Protein AF-A0A328EN82-F1 (afdb_monomer)

Sequence (86 aa):
MEEQKTQRLNFQKLYRKYKAIFEFSGDPIVISEIKSVGPHGRTIIEVNEAAIKHFGYSRSELLLHDTAFCTLTKRLILFYLGWDRN

Organism: NCBI:txid61435

InterPro domains:
  IPR000014 PAS domain [PF13188] (17-67)
  IPR035965 PAS domain superfamily [SSF55785] (3-63)

Mean predicted aligned error: 9.96 Å

pLDDT: mean 77.7, std 17.02, range [37.25, 93.12]

Secondary structure (DSSP, 8-state):
-HHHHHHHHHHHHHHHHHHHHHHH-SS--EEEEE-SSSTT-EEEEEE-HHHHHHH---HHHHHHSBHHHHHHHHHHHHTTS-----

Foldseek 3Di:
DVVVVVVVVVVVVVVVVVLCCQQVPLDKDWDWDQQDDDPQRTATDDTYPNNCVVLVHDRVVSRVGGVVVVVVSCVVVVVVPDDPDD

Radius of gyration: 17.88 Å; Cα contacts (8 Å, |Δi|>4): 85; chains: 1; bounding box: 28×33×57 Å

Solvent-accessible surface area (backbone atoms only — not comparable to full-atom values): 4987 Å² total; per-residue (Å²): 115,67,64,63,53,52,52,51,51,50,50,50,53,50,49,52,52,51,50,48,54,51,50,69,31,84,59,64,44,74,43,64,47,80,80,47,98,55,81,78,17,27,42,27,76,46,69,22,59,28,27,31,67,72,72,71,47,55,70,71,60,52,47,75,33,33,60,48,59,70,52,53,72,46,43,69,54,48,72,70,59,76,76,86,72,131

Nearest PDB structures (foldseek):
  6ndp-assembly1_B  TM=6.864E-01  e=4.677E-02  Xanthomonas campestris pv. campestris str. 8004
  6ndp-assembly1_A  TM=7.218E-01  e=6.506E-02  Xanthomonas campestris pv. campestris str. 8004
  6pl0-assembly1_B  TM=7.022E-01  e=8.473E-02  Xanthomonas campestris pv. campestris str. 8004
  5akp-assembly1_A  TM=7.124E-01  e=9.052E-02  Xanthomonas campestris pv. campestris str. 8004
  7tal-assembly1_A  TM=6.254E-01  e=6.144E-01  synthetic construct

Structure (mmCIF, N/CA/C/O backbone):
data_AF-A0A328EN82-F1
#
_entry.id   AF-A0A328EN82-F1
#
loop_
_atom_site.group_PDB
_atom_site.id
_atom_site.type_symbol
_atom_site.label_atom_id
_atom_site.label_alt_id
_atom_site.label_comp_id
_atom_site.label_asym_id
_atom_site.label_entity_id
_atom_site.label_seq_id
_atom_site.pdbx_PDB_ins_code
_atom_site.Cartn_x
_atom_site.Cartn_y
_atom_site.Cartn_z
_atom_site.occupancy
_atom_site.B_iso_or_equiv
_atom_site.auth_seq_id
_atom_site.auth_comp_id
_atom_site.auth_asym_id
_atom_site.auth_atom_id
_atom_site.pdbx_PDB_model_num
ATOM 1 N N . MET A 1 1 ? 4.313 -10.881 35.078 1.00 61.16 1 MET A N 1
ATOM 2 C CA . MET A 1 1 ? 3.103 -10.921 34.215 1.00 61.16 1 MET A CA 1
ATOM 3 C C . MET A 1 1 ? 2.550 -9.535 33.884 1.00 61.16 1 MET A C 1
ATOM 5 O O . MET A 1 1 ? 2.065 -9.368 32.772 1.00 61.16 1 MET A O 1
ATOM 9 N N . GLU A 1 2 ? 2.611 -8.546 34.786 1.00 73.62 2 GLU A N 1
ATOM 10 C CA . GLU A 1 2 ? 2.170 -7.169 34.479 1.00 73.62 2 GLU A CA 1
ATOM 11 C C . GLU A 1 2 ? 2.993 -6.503 33.370 1.00 73.62 2 GLU A C 1
ATOM 13 O O . GLU A 1 2 ? 2.431 -5.893 32.467 1.00 73.62 2 GLU A O 1
ATOM 18 N N . GLU A 1 3 ? 4.307 -6.715 33.360 1.00 77.94 3 GLU A N 1
ATOM 19 C CA . GLU A 1 3 ? 5.204 -6.073 32.396 1.00 77.94 3 GLU A CA 1
ATOM 20 C C . GLU A 1 3 ? 4.931 -6.472 30.934 1.00 77.94 3 GLU A C 1
ATOM 22 O O . GLU A 1 3 ? 4.838 -5.613 30.058 1.00 77.94 3 GLU A O 1
ATOM 27 N N . GLN A 1 4 ? 4.652 -7.754 30.668 1.00 84.06 4 GLN A N 1
ATOM 28 C CA . GLN A 1 4 ? 4.243 -8.217 29.333 1.00 84.06 4 GLN A CA 1
ATOM 29 C C . GLN A 1 4 ? 2.882 -7.650 28.903 1.00 84.06 4 GLN A C 1
ATOM 31 O O . GLN A 1 4 ? 2.674 -7.379 27.719 1.00 84.06 4 GLN A O 1
ATOM 36 N N . LYS A 1 5 ? 1.941 -7.459 29.840 1.00 81.38 5 LYS A N 1
ATOM 37 C CA . LYS A 1 5 ? 0.628 -6.867 29.532 1.00 81.38 5 LYS A CA 1
ATOM 38 C C . LYS A 1 5 ? 0.778 -5.398 29.136 1.00 81.38 5 LYS A C 1
ATOM 40 O O . LYS A 1 5 ? 0.195 -4.982 28.136 1.00 81.38 5 LYS A O 1
ATOM 45 N N . THR A 1 6 ? 1.606 -4.644 29.857 1.00 83.12 6 THR A N 1
ATOM 46 C CA . THR A 1 6 ? 1.894 -3.234 29.559 1.00 83.12 6 THR A CA 1
ATOM 47 C C . THR A 1 6 ? 2.615 -3.073 28.223 1.00 83.12 6 THR A C 1
ATOM 49 O O . THR A 1 6 ? 2.215 -2.241 27.408 1.00 83.12 6 THR A O 1
ATOM 52 N N . GLN A 1 7 ? 3.616 -3.914 27.941 1.00 86.94 7 GLN A N 1
ATOM 53 C CA . GLN A 1 7 ? 4.314 -3.918 26.651 1.00 86.94 7 GLN A CA 1
ATOM 54 C C . GLN A 1 7 ? 3.360 -4.206 25.485 1.00 86.94 7 GLN A C 1
ATOM 56 O O . GLN A 1 7 ? 3.356 -3.471 24.497 1.00 86.94 7 GLN A O 1
ATOM 61 N N . ARG A 1 8 ? 2.485 -5.214 25.615 1.00 85.94 8 ARG A N 1
ATOM 62 C CA . ARG A 1 8 ? 1.469 -5.533 24.595 1.00 85.94 8 ARG A CA 1
ATOM 63 C C . ARG A 1 8 ? 0.491 -4.384 24.372 1.00 85.94 8 ARG A C 1
ATOM 65 O O . ARG A 1 8 ? 0.179 -4.060 23.228 1.00 85.94 8 ARG A O 1
ATOM 72 N N . LEU A 1 9 ? 0.022 -3.755 25.447 1.00 89.75 9 LEU A N 1
ATOM 73 C CA . LEU A 1 9 ? -0.902 -2.627 25.359 1.00 89.75 9 LEU A CA 1
ATOM 74 C C . LEU A 1 9 ? -0.254 -1.421 24.672 1.00 89.75 9 LEU A C 1
ATOM 76 O O . LEU A 1 9 ? -0.878 -0.788 23.820 1.00 89.75 9 LEU A O 1
ATOM 80 N N . ASN A 1 10 ? 0.998 -1.118 25.013 1.00 91.44 10 ASN A N 1
ATOM 81 C CA . ASN A 1 10 ? 1.755 -0.048 24.372 1.00 91.44 10 ASN A CA 1
ATOM 82 C C . ASN A 1 10 ? 1.966 -0.340 22.888 1.00 91.44 10 ASN A C 1
ATOM 84 O O . ASN A 1 10 ? 1.664 0.517 22.060 1.00 91.44 10 ASN A O 1
ATOM 88 N N . PHE A 1 11 ? 2.373 -1.562 22.540 1.00 91.50 11 PHE A N 1
ATOM 89 C CA . PHE A 1 11 ? 2.506 -1.983 21.148 1.00 91.50 11 PHE A CA 1
ATOM 90 C C . PHE A 1 11 ? 1.193 -1.810 20.374 1.00 91.50 11 PHE A C 1
ATOM 92 O O . PHE A 1 11 ? 1.175 -1.211 19.302 1.00 91.50 11 PHE A O 1
ATOM 99 N N . GLN A 1 12 ? 0.067 -2.238 20.950 1.00 92.75 12 GLN A N 1
ATOM 100 C CA . GLN A 1 12 ? -1.242 -2.099 20.315 1.00 92.75 12 GLN A CA 1
ATOM 101 C C . GLN A 1 12 ? -1.650 -0.630 20.125 1.00 92.75 12 GLN A C 1
ATOM 103 O O . GLN A 1 12 ? -2.210 -0.272 19.087 1.00 92.75 12 GLN A O 1
ATOM 108 N N . LYS A 1 13 ? -1.364 0.238 21.104 1.00 92.38 13 LYS A N 1
ATOM 109 C CA . LYS A 1 13 ? -1.613 1.684 20.997 1.00 92.38 13 LYS A CA 1
ATOM 110 C C . LYS A 1 13 ? -0.763 2.321 19.899 1.00 92.38 13 LYS A C 1
ATOM 112 O O . LYS A 1 13 ? -1.303 3.089 19.104 1.00 92.38 13 LYS A O 1
ATOM 117 N N . LEU A 1 14 ? 0.532 2.003 19.836 1.00 93.12 14 LEU A N 1
ATOM 118 C CA . LEU A 1 14 ? 1.418 2.503 18.781 1.00 93.12 14 LEU A CA 1
ATOM 119 C C . LEU A 1 14 ? 0.976 2.008 17.404 1.00 93.12 14 LEU A C 1
ATOM 121 O O . LEU A 1 14 ? 0.845 2.819 16.493 1.00 93.12 14 LEU A O 1
ATOM 125 N N . TYR A 1 15 ? 0.665 0.718 17.271 1.00 91.38 15 TYR A N 1
ATOM 126 C CA . TYR A 1 15 ? 0.197 0.139 16.015 1.00 91.38 15 TYR A CA 1
ATOM 127 C C . TYR A 1 15 ? -1.073 0.830 15.504 1.00 91.38 15 TYR A C 1
ATOM 129 O O . TYR A 1 15 ? -1.156 1.186 14.333 1.00 91.38 15 TYR A O 1
ATOM 137 N N . ARG A 1 16 ? -2.048 1.098 16.383 1.00 90.56 16 ARG A N 1
ATOM 138 C CA . ARG A 1 16 ? -3.274 1.825 16.008 1.00 90.56 16 ARG A CA 1
ATOM 139 C C . ARG A 1 16 ? -2.988 3.247 15.535 1.00 90.56 16 ARG A C 1
ATOM 141 O O . ARG A 1 16 ? -3.592 3.679 14.560 1.00 90.56 16 ARG A O 1
ATOM 148 N N . LYS A 1 17 ? -2.078 3.963 16.203 1.00 90.69 17 LYS A N 1
ATOM 149 C CA . LYS A 1 17 ? -1.671 5.312 15.780 1.00 90.69 17 LYS A CA 1
ATOM 150 C C . LYS A 1 17 ? -0.988 5.281 14.417 1.00 90.69 17 LYS A C 1
ATOM 152 O O . LYS A 1 17 ? -1.364 6.054 13.546 1.00 90.69 17 LYS A O 1
ATOM 157 N N . TYR A 1 18 ? -0.034 4.371 14.236 1.00 89.50 18 TYR A N 1
ATOM 158 C CA . TYR A 1 18 ? 0.656 4.185 12.964 1.00 89.50 18 TYR A CA 1
ATOM 159 C C . TYR A 1 18 ? -0.333 3.868 11.840 1.00 89.50 18 TYR A C 1
ATOM 161 O O . TYR A 1 18 ? -0.365 4.577 10.841 1.00 89.50 18 TYR A O 1
ATOM 169 N N . LYS A 1 19 ? -1.209 2.877 12.048 1.00 89.69 19 LYS A N 1
ATOM 170 C CA . LYS A 1 19 ? -2.226 2.487 11.069 1.00 89.69 19 LYS A CA 1
ATOM 171 C C . LYS A 1 19 ? -3.164 3.643 10.725 1.00 89.69 19 LYS A C 1
ATOM 173 O O . LYS A 1 19 ? -3.476 3.836 9.560 1.00 89.69 19 LYS A O 1
ATOM 178 N N . ALA A 1 20 ? -3.592 4.429 11.714 1.00 89.12 20 ALA A N 1
ATOM 179 C CA . ALA A 1 20 ? -4.429 5.596 11.457 1.00 89.12 20 ALA A CA 1
ATOM 180 C C . ALA A 1 20 ? -3.705 6.635 10.582 1.00 89.12 20 ALA A C 1
ATOM 182 O O . ALA A 1 20 ? -4.272 7.108 9.607 1.00 89.12 20 ALA A O 1
ATOM 183 N N . ILE A 1 21 ? -2.445 6.955 10.882 1.00 88.19 21 ILE A N 1
ATOM 184 C CA . ILE A 1 21 ? -1.666 7.905 10.073 1.00 88.19 21 ILE A CA 1
ATOM 185 C C . ILE A 1 21 ? -1.462 7.368 8.653 1.00 88.19 21 ILE A C 1
ATOM 187 O O . ILE A 1 21 ? -1.627 8.109 7.692 1.00 88.19 21 ILE A O 1
ATOM 191 N N . PHE A 1 22 ? -1.139 6.083 8.519 1.00 90.25 22 PHE A N 1
ATOM 192 C CA . PHE A 1 22 ? -0.892 5.454 7.228 1.00 90.25 22 PHE A CA 1
ATOM 193 C C . PHE A 1 22 ? -2.146 5.444 6.342 1.00 90.25 22 PHE A C 1
ATOM 195 O O . PHE A 1 22 ? -2.097 5.921 5.210 1.00 90.25 22 PHE A O 1
ATOM 202 N N . GLU A 1 23 ? -3.278 4.969 6.870 1.00 87.44 23 GLU A N 1
ATOM 203 C CA . GLU A 1 23 ? -4.519 4.784 6.103 1.00 87.44 23 GLU A CA 1
ATOM 204 C C . GLU A 1 23 ? -5.288 6.087 5.852 1.00 87.44 23 GLU A C 1
ATOM 206 O O . GLU A 1 23 ? -5.920 6.231 4.807 1.00 87.44 23 GLU A O 1
ATOM 211 N N . PHE A 1 24 ? -5.247 7.038 6.793 1.00 87.25 24 PHE A N 1
ATOM 212 C CA . PHE A 1 24 ? -5.959 8.318 6.673 1.00 87.25 24 PHE A CA 1
ATOM 213 C C . PHE A 1 24 ? -5.085 9.460 6.140 1.00 87.25 24 PHE A C 1
ATOM 215 O O . PHE A 1 24 ? -5.572 10.585 6.022 1.00 87.25 24 PHE A O 1
ATOM 222 N N . SER A 1 25 ? -3.816 9.204 5.812 1.00 88.31 25 SER A N 1
ATOM 223 C CA . SER A 1 25 ? -2.993 10.177 5.089 1.00 88.31 25 SER A CA 1
ATOM 224 C C . SER A 1 25 ? -3.660 10.529 3.759 1.00 88.31 25 SER A C 1
ATOM 226 O O . SER A 1 25 ? -4.041 9.640 3.001 1.00 88.31 25 SER 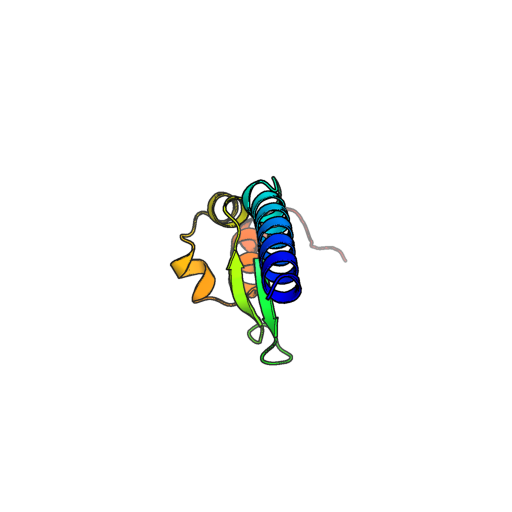A O 1
ATOM 228 N N . GLY A 1 26 ? -3.791 11.827 3.470 1.00 83.94 26 GLY A N 1
ATOM 229 C CA . GLY A 1 26 ? -4.287 12.307 2.176 1.00 83.94 26 GLY A CA 1
ATOM 230 C C . GLY A 1 26 ? -3.312 12.026 1.031 1.00 83.94 26 GLY A C 1
ATOM 231 O O . GLY A 1 26 ? -3.739 11.854 -0.109 1.00 83.94 26 GLY A O 1
ATOM 232 N N . ASP A 1 27 ? -2.020 11.922 1.343 1.00 86.38 27 ASP A N 1
ATOM 233 C CA . ASP A 1 27 ? -0.983 11.649 0.358 1.00 86.38 27 ASP A CA 1
ATOM 234 C C . ASP A 1 27 ? -0.787 10.140 0.126 1.00 86.38 27 ASP A C 1
ATOM 236 O O . ASP A 1 27 ? -0.844 9.349 1.082 1.00 86.38 27 ASP A O 1
ATOM 240 N N . PRO A 1 28 ? -0.499 9.726 -1.124 1.00 87.94 28 PRO A N 1
ATOM 241 C CA . PRO A 1 28 ? -0.095 8.364 -1.462 1.00 87.94 28 PRO A CA 1
ATOM 242 C C . PRO A 1 28 ? 1.182 7.94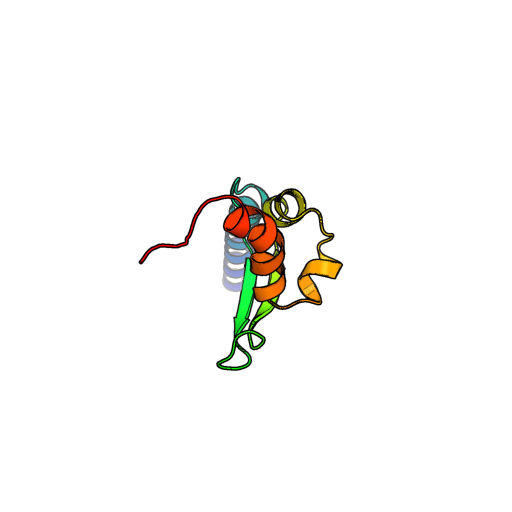4 -0.733 1.00 87.94 28 PRO A C 1
ATOM 244 O O . PRO A 1 28 ? 2.243 8.537 -0.933 1.00 87.94 28 PRO A O 1
ATOM 247 N N . ILE A 1 29 ? 1.104 6.872 0.056 1.00 89.81 29 ILE A N 1
ATOM 248 C CA . ILE A 1 29 ? 2.256 6.271 0.731 1.00 89.81 29 ILE A CA 1
ATOM 249 C C . ILE A 1 29 ? 2.494 4.877 0.154 1.00 89.81 29 ILE A C 1
ATOM 251 O O . ILE A 1 29 ? 1.603 4.026 0.140 1.00 89.81 29 ILE A O 1
ATOM 255 N N . VAL A 1 30 ? 3.729 4.650 -0.294 1.00 89.38 30 VAL A N 1
ATOM 256 C CA . VAL A 1 30 ? 4.221 3.368 -0.804 1.00 89.38 30 VAL A CA 1
ATOM 257 C C . VAL A 1 30 ? 5.479 3.004 -0.028 1.00 89.38 30 VAL A C 1
ATOM 259 O O . VAL A 1 30 ? 6.453 3.757 -0.024 1.00 89.38 30 VAL A O 1
ATOM 262 N N . ILE A 1 31 ? 5.464 1.846 0.623 1.00 90.06 31 ILE A N 1
ATOM 263 C CA . ILE A 1 31 ? 6.622 1.275 1.303 1.00 90.06 31 ILE A CA 1
ATOM 264 C C . ILE A 1 31 ? 7.232 0.235 0.373 1.00 90.06 31 ILE A C 1
ATOM 266 O O . ILE A 1 31 ? 6.533 -0.626 -0.164 1.00 90.06 31 ILE A O 1
ATOM 270 N N . SER A 1 32 ? 8.546 0.316 0.176 1.00 89.81 32 SER A N 1
ATOM 271 C CA . SER A 1 32 ? 9.280 -0.605 -0.686 1.00 89.81 32 SER A CA 1
ATOM 272 C C . SER A 1 32 ? 10.526 -1.139 -0.002 1.00 89.81 32 SER A C 1
ATOM 274 O O . SER A 1 32 ? 11.181 -0.433 0.764 1.00 89.81 32 SER A O 1
ATOM 276 N N . GLU A 1 33 ? 10.844 -2.390 -0.301 1.00 88.75 33 GLU A N 1
ATOM 277 C CA . GLU A 1 33 ? 12.069 -3.049 0.120 1.00 88.75 33 GLU A CA 1
ATOM 278 C C . GLU A 1 33 ? 13.118 -2.944 -0.989 1.00 88.75 33 GLU A C 1
ATOM 280 O O . GLU A 1 33 ? 12.839 -3.224 -2.159 1.00 88.75 33 GLU A O 1
ATOM 285 N N . ILE A 1 34 ? 14.337 -2.550 -0.621 1.00 87.38 34 ILE A N 1
ATOM 286 C CA . ILE A 1 34 ? 15.465 -2.442 -1.547 1.00 87.38 34 ILE A CA 1
ATOM 287 C C . ILE A 1 34 ? 16.177 -3.796 -1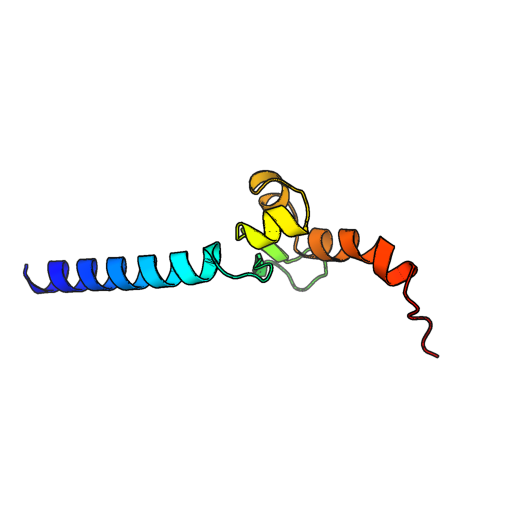.596 1.00 87.38 34 ILE A C 1
ATOM 289 O O . ILE A 1 34 ? 16.920 -4.145 -0.684 1.00 87.38 34 ILE A O 1
ATOM 293 N N . LYS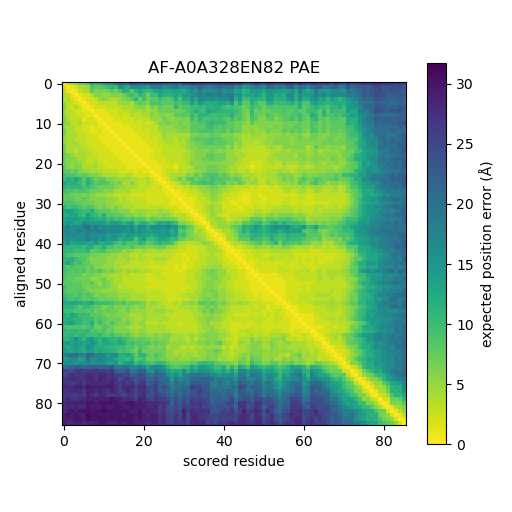 A 1 35 ? 15.968 -4.546 -2.678 1.00 82.94 35 LYS A N 1
ATOM 294 C CA . LYS A 1 35 ? 16.629 -5.832 -2.943 1.00 82.94 35 LYS A CA 1
ATOM 295 C C . LYS A 1 35 ? 17.898 -5.692 -3.779 1.00 82.94 35 LYS A C 1
ATOM 297 O O . LYS A 1 35 ? 18.790 -6.525 -3.677 1.00 82.94 35 LYS A O 1
ATOM 302 N N . SER A 1 36 ? 17.987 -4.663 -4.623 1.00 78.12 36 SER A N 1
ATOM 303 C CA . SER A 1 36 ? 19.157 -4.420 -5.473 1.00 78.12 36 SER A CA 1
ATOM 304 C C . SER A 1 36 ? 19.322 -2.936 -5.801 1.00 78.12 36 SER A C 1
ATOM 306 O O . SER A 1 36 ? 18.368 -2.155 -5.752 1.00 78.12 36 SER A O 1
ATOM 308 N N . VAL A 1 37 ? 20.543 -2.537 -6.152 1.00 69.88 37 VAL A N 1
ATOM 309 C CA . VAL A 1 37 ? 20.861 -1.177 -6.594 1.00 69.88 37 VAL A CA 1
ATOM 310 C C . VAL A 1 37 ? 20.577 -1.092 -8.096 1.00 69.88 37 VAL A C 1
ATOM 312 O O . VAL A 1 37 ? 21.432 -1.366 -8.929 1.00 69.88 37 VAL A O 1
ATOM 315 N N . GLY A 1 38 ? 19.332 -0.768 -8.445 1.00 68.25 38 GLY A N 1
ATOM 316 C CA . GLY A 1 38 ? 18.875 -0.612 -9.828 1.00 68.25 38 GLY A CA 1
ATOM 317 C C . GLY A 1 38 ? 17.408 -0.164 -9.909 1.00 68.25 38 GLY A C 1
ATOM 318 O O . GLY A 1 38 ? 16.708 -0.200 -8.894 1.00 68.25 38 GLY A O 1
ATOM 319 N N . PRO A 1 39 ? 16.916 0.249 -11.092 1.00 64.06 39 PRO A N 1
ATOM 320 C CA . PRO A 1 39 ? 15.555 0.779 -11.264 1.00 64.06 39 PRO A CA 1
ATOM 321 C C . PRO A 1 39 ? 14.447 -0.221 -10.888 1.00 64.06 39 PRO A C 1
ATOM 323 O O . PRO A 1 39 ? 13.407 0.191 -10.387 1.00 64.06 39 PRO A O 1
ATOM 326 N N . HIS A 1 40 ? 14.708 -1.524 -11.032 1.00 69.44 40 HIS A N 1
ATOM 327 C CA . HIS A 1 40 ? 13.793 -2.619 -10.670 1.00 69.44 40 HIS A CA 1
ATOM 328 C C . HIS A 1 40 ? 14.150 -3.292 -9.335 1.00 69.44 40 HIS A C 1
ATOM 330 O O . HIS A 1 40 ? 13.619 -4.339 -8.981 1.00 69.44 40 HIS A O 1
ATOM 336 N N . GLY A 1 41 ? 15.079 -2.711 -8.573 1.00 75.94 41 GLY A N 1
ATOM 337 C CA . GLY A 1 41 ? 15.567 -3.291 -7.325 1.00 75.94 41 GLY A CA 1
ATOM 338 C C . GLY A 1 41 ? 14.693 -3.005 -6.104 1.00 75.94 41 GLY A C 1
ATOM 339 O O . GLY A 1 41 ? 15.114 -3.316 -4.994 1.00 75.94 41 GLY A O 1
ATOM 340 N N . ARG A 1 42 ? 13.522 -2.378 -6.276 1.00 84.00 42 ARG A N 1
ATOM 341 C CA . ARG A 1 42 ? 12.653 -1.921 -5.182 1.00 84.00 42 ARG A CA 1
ATOM 342 C C . ARG A 1 42 ? 11.276 -2.558 -5.284 1.00 84.00 42 ARG A C 1
ATOM 344 O O . ARG A 1 42 ? 10.455 -2.081 -6.060 1.00 84.00 42 ARG A O 1
ATOM 351 N N . THR A 1 43 ? 11.016 -3.607 -4.511 1.00 86.00 43 THR A N 1
ATOM 352 C CA . THR A 1 43 ? 9.709 -4.282 -4.494 1.00 86.00 43 THR A CA 1
ATOM 353 C C . THR A 1 43 ? 8.766 -3.556 -3.548 1.00 86.00 43 THR A C 1
ATOM 355 O O . THR A 1 43 ? 9.153 -3.244 -2.422 1.00 86.00 43 THR A O 1
ATOM 358 N N . ILE A 1 44 ? 7.537 -3.285 -3.981 1.00 88.94 44 ILE A N 1
ATOM 359 C CA . ILE A 1 44 ? 6.524 -2.685 -3.113 1.00 88.94 44 ILE A CA 1
ATOM 360 C C . ILE A 1 44 ? 6.070 -3.733 -2.094 1.00 88.94 44 ILE A C 1
ATOM 362 O O . ILE A 1 44 ? 5.679 -4.836 -2.461 1.00 88.94 44 ILE A O 1
ATOM 366 N N . ILE A 1 45 ? 6.129 -3.383 -0.811 1.00 91.44 45 ILE A N 1
ATOM 367 C CA . ILE A 1 45 ? 5.722 -4.266 0.291 1.00 91.44 45 ILE A CA 1
ATOM 368 C C . ILE A 1 45 ? 4.440 -3.799 0.973 1.00 91.44 45 ILE A C 1
ATOM 370 O O . ILE A 1 45 ? 3.730 -4.615 1.556 1.00 91.44 45 ILE A O 1
ATOM 374 N N . GLU A 1 46 ? 4.118 -2.506 0.895 1.00 90.75 46 GLU A N 1
ATOM 375 C CA . GLU A 1 46 ? 2.900 -1.966 1.491 1.00 90.75 46 GLU A CA 1
ATOM 376 C C . GLU A 1 46 ? 2.453 -0.683 0.790 1.00 90.75 46 GLU A C 1
ATOM 378 O O . GLU A 1 46 ? 3.272 0.118 0.336 1.00 90.75 46 GLU A O 1
ATOM 383 N N . VAL A 1 47 ? 1.139 -0.479 0.722 1.00 90.94 47 VAL A N 1
ATOM 384 C CA . VAL A 1 47 ? 0.509 0.721 0.160 1.00 90.94 47 VAL A CA 1
ATOM 385 C C . VAL A 1 47 ? -0.696 1.121 1.003 1.00 90.94 47 VAL A C 1
ATOM 387 O O . VAL A 1 47 ? -1.436 0.252 1.489 1.00 90.94 47 VAL A O 1
ATOM 390 N N . ASN A 1 48 ? -0.891 2.429 1.175 1.00 92.56 48 ASN A N 1
ATOM 391 C CA . ASN A 1 48 ? -2.069 2.966 1.853 1.00 92.56 48 ASN A CA 1
ATOM 392 C C . ASN A 1 48 ? -3.265 3.121 0.901 1.00 92.56 48 ASN A C 1
ATOM 394 O O . ASN A 1 48 ? -3.123 3.083 -0.324 1.00 92.56 48 ASN A O 1
ATOM 398 N N . GLU A 1 49 ? -4.458 3.333 1.462 1.00 89.56 49 GLU A N 1
ATOM 399 C CA . GLU A 1 49 ? -5.672 3.561 0.664 1.00 89.56 49 GLU A CA 1
ATOM 400 C C . GLU A 1 49 ? -5.569 4.786 -0.261 1.00 89.56 49 GLU A C 1
ATOM 402 O O . GLU A 1 49 ? -6.123 4.776 -1.363 1.00 89.56 49 GLU A O 1
ATOM 407 N N . ALA A 1 50 ? -4.839 5.835 0.133 1.00 89.50 50 ALA A N 1
ATOM 408 C CA . ALA A 1 50 ? -4.610 6.988 -0.737 1.00 89.50 50 ALA A CA 1
ATOM 409 C C . ALA A 1 50 ? -3.805 6.612 -1.990 1.00 89.50 50 ALA A C 1
ATOM 411 O O . ALA A 1 50 ? -4.138 7.068 -3.079 1.00 89.50 50 ALA A O 1
ATOM 412 N N . ALA A 1 51 ? -2.806 5.732 -1.879 1.00 87.56 51 ALA A N 1
ATOM 413 C CA . ALA A 1 51 ? -2.041 5.242 -3.021 1.00 87.56 51 ALA A CA 1
ATOM 414 C C . ALA A 1 51 ? -2.902 4.407 -3.972 1.00 87.56 51 ALA A C 1
ATOM 416 O O . ALA A 1 51 ? -2.868 4.639 -5.177 1.00 87.56 51 ALA A O 1
ATOM 417 N N . ILE A 1 52 ? -3.732 3.505 -3.447 1.00 88.81 52 ILE A N 1
ATOM 418 C CA . ILE A 1 52 ? -4.685 2.714 -4.248 1.00 88.81 52 ILE A CA 1
ATOM 419 C C . ILE A 1 52 ? -5.602 3.644 -5.053 1.00 88.81 52 ILE A C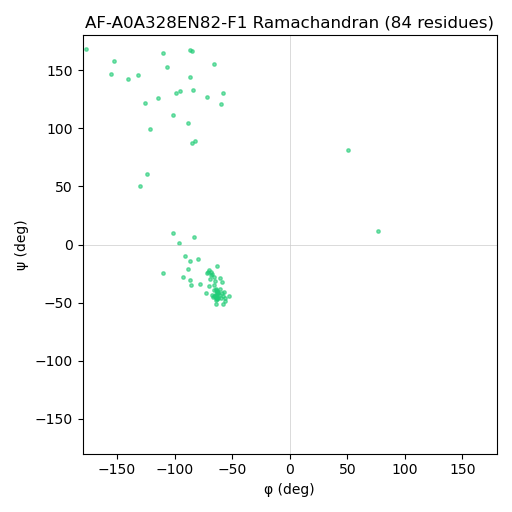 1
ATOM 421 O O . ILE A 1 52 ? -5.732 3.494 -6.266 1.00 88.81 52 ILE A O 1
ATOM 425 N N . LYS A 1 53 ? -6.179 4.661 -4.401 1.00 87.38 53 LYS A N 1
ATOM 426 C CA . LYS A 1 53 ? -7.046 5.655 -5.056 1.00 87.38 53 LYS A CA 1
ATOM 427 C C . LYS A 1 53 ? -6.299 6.519 -6.069 1.00 87.38 53 LYS A C 1
ATOM 429 O O . LYS A 1 53 ? -6.851 6.842 -7.114 1.00 87.38 53 LYS A O 1
ATOM 434 N N . HIS A 1 54 ? -5.064 6.903 -5.755 1.00 85.81 54 HIS A N 1
ATOM 435 C CA . HIS A 1 54 ? -4.254 7.785 -6.592 1.00 85.81 54 HIS A CA 1
ATOM 436 C C . HIS A 1 54 ? -3.750 7.090 -7.856 1.00 85.81 54 HIS A C 1
ATOM 438 O O . HIS A 1 54 ? -3.730 7.696 -8.925 1.00 85.81 54 HIS A O 1
ATOM 444 N N . PHE A 1 55 ? -3.317 5.834 -7.736 1.00 83.19 55 PHE A N 1
ATOM 445 C CA . PHE A 1 55 ? -2.803 5.055 -8.861 1.00 83.19 55 PHE A CA 1
ATOM 446 C C . PHE A 1 55 ? -3.904 4.293 -9.608 1.00 83.19 55 PHE A C 1
ATOM 448 O O . PHE A 1 55 ? -3.707 3.955 -10.769 1.00 83.19 55 PHE A O 1
ATOM 455 N N . GLY A 1 56 ? -5.057 4.044 -8.979 1.00 85.56 56 GLY A N 1
ATOM 456 C CA . GLY A 1 56 ? -6.191 3.353 -9.597 1.00 85.56 56 GLY A CA 1
ATOM 457 C C . GLY A 1 56 ? -6.027 1.834 -9.702 1.00 85.56 56 GLY A C 1
ATOM 458 O O . GLY A 1 56 ? -6.825 1.190 -10.376 1.00 85.56 56 GLY A O 1
ATOM 459 N N . TYR A 1 57 ? -5.020 1.262 -9.040 1.00 86.50 57 TYR A N 1
ATOM 460 C CA . TYR A 1 57 ? -4.759 -0.179 -9.007 1.00 86.50 57 TYR A CA 1
ATOM 461 C C . TYR A 1 57 ? -5.125 -0.764 -7.652 1.00 86.50 57 TYR A C 1
ATOM 463 O O . TYR A 1 57 ? -5.035 -0.089 -6.625 1.00 86.50 57 TYR A O 1
ATOM 471 N N . SER A 1 58 ? -5.480 -2.045 -7.635 1.00 86.88 58 SER A N 1
ATOM 472 C CA . SER A 1 58 ? -5.692 -2.774 -6.389 1.00 86.88 58 SER A CA 1
ATOM 473 C C . SER A 1 58 ? -4.388 -2.927 -5.598 1.00 86.88 58 SER A C 1
ATOM 475 O O . SER A 1 58 ? -3.282 -2.947 -6.145 1.00 86.88 58 SER A O 1
ATOM 477 N N . ARG A 1 59 ? -4.518 -3.105 -4.278 1.00 88.56 59 ARG A N 1
ATOM 478 C CA . ARG A 1 59 ? -3.381 -3.375 -3.383 1.00 88.56 59 ARG A CA 1
ATOM 479 C C . ARG A 1 59 ? -2.537 -4.557 -3.876 1.00 88.56 59 ARG A C 1
ATOM 481 O O . ARG A 1 59 ? -1.317 -4.468 -3.878 1.00 88.56 59 ARG A O 1
ATOM 488 N N . SER A 1 60 ? -3.180 -5.644 -4.300 1.00 88.62 60 SER A N 1
ATOM 489 C CA . SER A 1 60 ? -2.513 -6.852 -4.799 1.00 88.62 60 SER A CA 1
ATOM 490 C C . SER A 1 60 ? -1.692 -6.603 -6.058 1.00 88.62 60 SER A C 1
ATOM 492 O O . SER A 1 60 ? -0.587 -7.121 -6.161 1.00 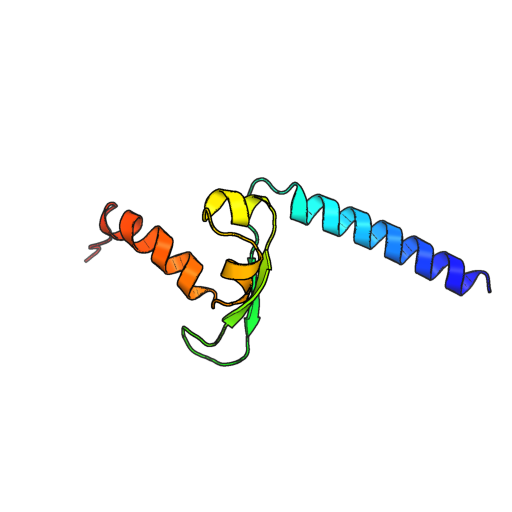88.62 60 SER A O 1
ATOM 494 N N . GLU A 1 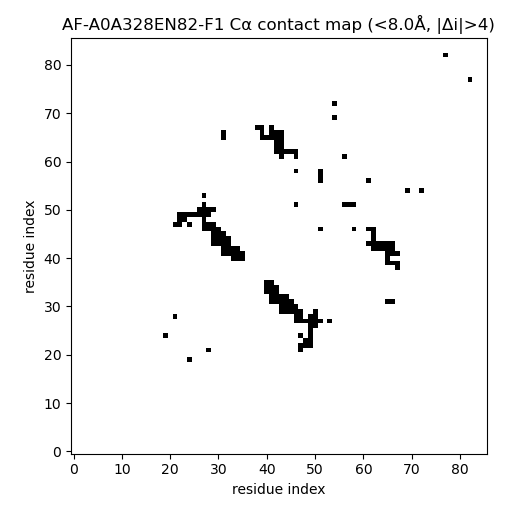61 ? -2.198 -5.799 -6.992 1.00 86.69 61 GLU A N 1
ATOM 495 C CA . GLU A 1 61 ? -1.463 -5.461 -8.214 1.00 86.69 61 GLU A CA 1
ATOM 496 C C . GLU A 1 61 ? -0.237 -4.613 -7.883 1.00 86.69 61 GLU A C 1
ATOM 498 O O . GLU A 1 61 ? 0.862 -4.924 -8.328 1.00 86.69 61 GLU A O 1
ATOM 503 N N . LEU A 1 62 ? -0.389 -3.603 -7.021 1.00 86.06 62 LEU A N 1
ATOM 504 C CA . LEU A 1 62 ? 0.729 -2.755 -6.604 1.00 86.06 62 LEU A CA 1
ATOM 505 C C . LEU A 1 62 ? 1.839 -3.557 -5.907 1.00 86.06 62 LEU A C 1
ATOM 507 O O . LEU A 1 62 ? 3.012 -3.301 -6.150 1.00 86.06 62 LEU A O 1
ATOM 511 N N . LEU A 1 63 ? 1.487 -4.552 -5.090 1.00 87.62 63 LEU A N 1
ATOM 512 C CA . LEU A 1 63 ? 2.449 -5.410 -4.383 1.00 87.62 63 LEU A CA 1
ATOM 513 C C . LEU A 1 63 ? 3.227 -6.368 -5.302 1.00 87.62 63 LEU A C 1
ATOM 515 O O . LEU A 1 63 ? 4.297 -6.841 -4.926 1.00 87.62 63 LEU A O 1
ATOM 519 N N . LEU A 1 64 ? 2.710 -6.671 -6.496 1.00 85.44 64 LEU A N 1
ATOM 520 C CA . LEU A 1 64 ? 3.411 -7.499 -7.485 1.00 85.44 64 LEU A CA 1
ATOM 521 C C . LEU A 1 64 ? 4.474 -6.712 -8.261 1.00 85.44 64 LEU A C 1
ATOM 523 O O . LEU A 1 64 ? 5.294 -7.309 -8.963 1.00 85.44 64 LEU A O 1
ATOM 527 N N . HIS A 1 65 ? 4.460 -5.386 -8.148 1.00 83.75 65 HIS A N 1
ATOM 528 C CA . HIS A 1 65 ? 5.286 -4.498 -8.945 1.00 83.75 65 HIS A CA 1
ATOM 529 C C . HIS A 1 65 ? 6.399 -3.823 -8.135 1.00 83.75 65 HIS A C 1
ATOM 531 O O . HIS A 1 65 ? 6.441 -3.822 -6.900 1.00 83.75 65 HIS A O 1
ATOM 537 N N . ASP A 1 66 ? 7.352 -3.256 -8.872 1.00 83.25 66 ASP A N 1
ATOM 538 C CA . ASP A 1 66 ? 8.386 -2.404 -8.308 1.00 83.25 66 ASP A CA 1
ATOM 539 C C . ASP A 1 66 ? 7.918 -0.943 -8.204 1.00 83.25 66 ASP A C 1
ATOM 541 O O . ASP A 1 66 ? 6.915 -0.528 -8.785 1.00 83.25 66 ASP A O 1
ATOM 545 N N . THR A 1 67 ? 8.669 -0.118 -7.474 1.00 77.69 67 THR A N 1
ATOM 546 C CA . THR A 1 67 ? 8.338 1.313 -7.355 1.00 77.69 67 THR A CA 1
ATOM 547 C C . THR A 1 67 ? 8.396 2.080 -8.680 1.00 77.69 67 THR A C 1
ATOM 549 O O . THR A 1 67 ? 7.821 3.166 -8.766 1.00 77.69 67 THR A O 1
ATOM 552 N N . ALA A 1 68 ? 9.070 1.556 -9.711 1.00 75.69 68 ALA A N 1
ATOM 553 C CA . ALA A 1 68 ? 9.107 2.193 -11.024 1.00 75.69 68 ALA A CA 1
ATOM 554 C C . ALA A 1 68 ? 7.753 2.077 -11.747 1.00 75.69 68 ALA A C 1
ATOM 556 O O . ALA A 1 68 ? 7.400 2.958 -12.528 1.00 75.69 68 ALA A O 1
ATOM 557 N N . PHE A 1 69 ? 6.930 1.080 -11.420 1.00 74.88 69 PHE A N 1
ATOM 558 C CA . PHE A 1 69 ? 5.540 1.007 -11.882 1.00 74.88 69 PHE A CA 1
ATOM 559 C C . PHE A 1 69 ? 4.726 2.257 -11.492 1.00 74.88 69 PHE A C 1
ATOM 561 O O . PHE A 1 69 ? 4.009 2.837 -12.312 1.00 74.88 69 PHE A O 1
ATOM 568 N N . CYS A 1 70 ? 4.918 2.756 -10.267 1.00 70.00 70 CYS A N 1
ATOM 569 C CA . CYS A 1 70 ? 4.271 3.977 -9.778 1.00 70.00 70 CYS A CA 1
ATOM 570 C C . CYS A 1 70 ? 4.812 5.263 -10.435 1.00 70.00 70 CYS A C 1
ATOM 572 O O . CYS A 1 70 ? 4.113 6.277 -10.468 1.00 70.00 70 CYS A O 1
ATOM 574 N N . THR A 1 71 ? 6.046 5.258 -10.955 1.00 64.94 71 THR A N 1
ATOM 575 C CA . THR A 1 71 ? 6.628 6.421 -11.653 1.00 64.94 71 THR A CA 1
ATOM 576 C C . THR A 1 71 ? 6.271 6.441 -13.140 1.00 64.94 71 THR A C 1
ATOM 578 O O . THR A 1 71 ? 6.104 7.518 -13.716 1.00 64.94 71 THR A O 1
ATOM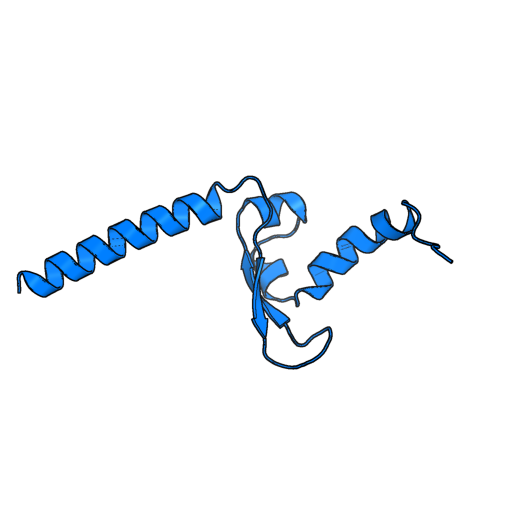 581 N N . LEU A 1 72 ? 6.085 5.271 -13.758 1.00 61.19 72 LEU A N 1
ATOM 582 C CA . LEU A 1 72 ? 5.711 5.118 -15.167 1.00 61.19 72 LEU A CA 1
ATOM 583 C C . LEU A 1 72 ? 4.271 5.562 -15.452 1.00 61.19 72 LEU A C 1
ATOM 585 O O . LEU A 1 72 ? 4.022 6.198 -16.475 1.00 61.19 72 LEU A O 1
ATOM 589 N N . THR A 1 73 ? 3.344 5.331 -14.524 1.00 54.31 73 THR A N 1
ATOM 590 C CA . THR A 1 73 ? 1.932 5.739 -14.656 1.00 54.31 73 THR A CA 1
ATOM 591 C C . THR A 1 73 ? 1.741 7.261 -14.633 1.00 54.31 73 THR A C 1
ATOM 593 O O . THR A 1 73 ? 0.833 7.777 -15.279 1.00 54.31 73 THR 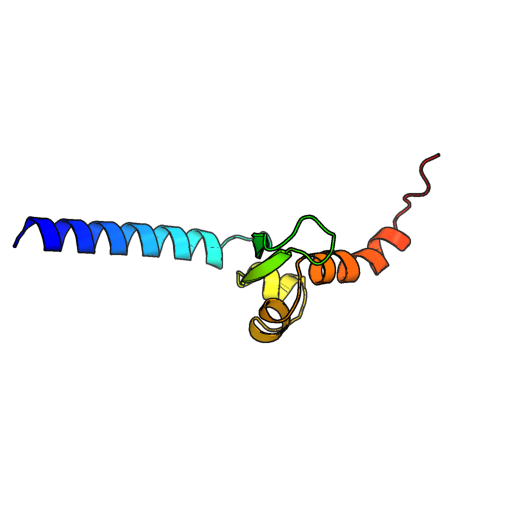A O 1
ATOM 596 N N . LYS A 1 74 ? 2.660 8.015 -14.010 1.00 51.69 74 LYS A N 1
ATOM 597 C CA . LYS A 1 74 ? 2.744 9.485 -14.146 1.00 51.69 74 LYS A CA 1
ATOM 598 C C . LYS A 1 74 ? 3.656 9.960 -15.276 1.00 51.69 74 LYS A C 1
ATOM 600 O O . LYS A 1 74 ? 3.630 11.146 -15.606 1.00 51.69 74 LYS A O 1
ATOM 605 N N . ARG A 1 75 ? 4.440 9.079 -15.905 1.00 39.47 75 ARG A N 1
ATOM 606 C CA . ARG A 1 75 ? 5.334 9.463 -17.008 1.00 39.47 75 ARG A CA 1
ATOM 607 C C . ARG A 1 75 ? 4.561 9.867 -18.263 1.00 39.47 75 ARG A C 1
ATOM 609 O O . ARG A 1 75 ? 5.065 10.697 -19.009 1.00 39.47 75 ARG A O 1
ATOM 616 N N . LEU A 1 76 ? 3.319 9.400 -18.436 1.00 41.00 76 LEU A N 1
ATOM 617 C CA . LEU A 1 76 ? 2.423 9.929 -19.474 1.00 41.00 76 LEU A CA 1
ATOM 618 C C . LEU A 1 76 ? 2.038 11.402 -19.232 1.00 41.00 76 LEU A C 1
ATOM 620 O O . LEU A 1 76 ? 1.877 12.148 -20.191 1.00 41.00 76 LEU A O 1
ATOM 624 N N . ILE A 1 77 ? 1.944 11.846 -17.972 1.00 42.97 77 ILE A N 1
ATOM 625 C CA . ILE A 1 77 ? 1.637 13.246 -17.625 1.00 42.97 77 ILE A CA 1
ATOM 626 C C . ILE A 1 77 ? 2.910 14.106 -17.606 1.00 42.97 77 ILE A C 1
ATOM 628 O O . ILE A 1 77 ? 2.870 15.251 -18.043 1.00 42.97 77 ILE A O 1
ATOM 632 N N . LEU A 1 78 ? 4.061 13.566 -17.183 1.00 38.41 78 LEU A N 1
ATOM 633 C CA . LEU A 1 78 ? 5.345 14.284 -17.244 1.00 38.41 78 LEU A CA 1
ATOM 634 C C . LEU A 1 78 ? 5.854 14.486 -18.680 1.00 38.41 78 LEU A C 1
ATOM 636 O O . LEU A 1 78 ? 6.477 15.507 -18.944 1.00 38.41 78 LEU A O 1
ATOM 640 N N . PHE A 1 79 ? 5.535 13.589 -19.624 1.00 37.25 79 PHE A N 1
ATOM 641 C CA . PHE A 1 79 ? 5.732 13.878 -21.053 1.00 37.25 79 PHE A CA 1
ATOM 642 C C . PHE A 1 79 ? 4.824 15.017 -21.549 1.00 37.25 79 PHE A C 1
ATOM 644 O O . PHE A 1 79 ? 5.205 15.737 -22.466 1.00 37.25 79 PHE A O 1
ATOM 651 N N . TYR A 1 80 ? 3.657 15.219 -20.929 1.00 43.72 80 TYR A N 1
ATOM 652 C CA . TYR A 1 80 ? 2.710 16.282 -21.288 1.00 43.72 80 TYR A CA 1
ATOM 653 C C . TYR A 1 80 ? 2.976 17.630 -20.596 1.00 43.72 80 TYR A C 1
ATOM 655 O O . TYR A 1 80 ? 2.440 18.649 -21.025 1.00 43.72 80 TYR A O 1
ATOM 663 N N . LEU A 1 81 ? 3.809 17.669 -19.551 1.00 40.03 81 LEU A N 1
ATOM 664 C CA . LEU A 1 81 ? 4.164 18.889 -18.817 1.00 40.03 81 LEU A CA 1
ATOM 665 C C . LEU A 1 81 ? 5.678 19.113 -18.790 1.00 40.03 81 LEU A C 1
ATOM 667 O O . LEU A 1 81 ? 6.287 19.175 -17.725 1.00 40.03 81 LEU A O 1
ATOM 671 N N . GLY A 1 82 ? 6.252 19.265 -19.986 1.00 51.12 82 GLY A N 1
ATOM 672 C CA . GLY A 1 82 ? 7.441 20.083 -20.226 1.00 51.12 82 GLY A CA 1
ATOM 673 C C . GLY A 1 82 ? 8.620 19.816 -19.296 1.00 51.12 82 GLY A C 1
ATOM 674 O O . GLY A 1 82 ? 8.883 20.584 -18.373 1.00 51.12 82 GLY A O 1
ATOM 675 N N . TRP A 1 83 ? 9.393 18.780 -19.606 1.00 40.69 83 TRP A N 1
ATOM 676 C CA . TRP A 1 83 ? 10.777 18.698 -19.148 1.00 40.69 83 TRP A CA 1
ATOM 677 C C . TRP A 1 83 ? 11.722 18.383 -20.309 1.00 40.69 83 TRP A C 1
ATOM 679 O O . TRP A 1 83 ? 12.564 17.499 -20.214 1.00 40.69 83 TRP A O 1
ATOM 689 N N . ASP A 1 84 ? 11.604 19.154 -21.392 1.00 44.16 84 ASP A N 1
ATOM 690 C CA . ASP A 1 84 ? 12.799 19.616 -22.100 1.00 44.16 84 ASP A CA 1
ATOM 691 C C . ASP A 1 84 ? 13.306 20.836 -21.330 1.00 44.16 84 ASP A C 1
ATOM 693 O O . ASP A 1 84 ? 12.884 21.974 -21.541 1.00 44.16 84 ASP A O 1
ATOM 697 N N . ARG A 1 85 ? 14.171 20.580 -20.349 1.00 39.31 85 ARG A N 1
ATOM 698 C CA . ARG A 1 85 ? 15.107 21.603 -19.898 1.00 39.31 85 ARG A CA 1
ATOM 699 C C . ARG A 1 85 ? 16.448 21.270 -20.533 1.00 39.31 85 ARG A C 1
ATOM 701 O O . ARG A 1 85 ? 17.023 20.236 -20.201 1.00 39.31 85 ARG A O 1
ATOM 708 N N . ASN A 1 86 ? 16.850 22.147 -21.458 1.00 38.38 86 ASN A N 1
ATOM 709 C CA . ASN A 1 86 ? 18.245 22.423 -21.811 1.00 38.38 86 ASN A CA 1
ATOM 710 C C . ASN A 1 86 ? 19.162 22.373 -20.585 1.00 38.38 86 ASN A C 1
ATOM 712 O O . ASN A 1 86 ? 18.711 22.822 -19.501 1.00 38.38 86 ASN A O 1
#